Protein AF-A0A517W725-F1 (afdb_monomer_lite)

Sequence (132 aa):
MVFLDILKNNAGVFLVPFVNKPQGASVARGKLQRFSEESFLSTGGTAVVKIVNDFYTLPWEDTEPSELYNEMTSQARNAFLKKSLKLVVVGRKGTGQIQLATEANDRSEPLSLDEPDLIASEILKWFDFKFR

pLDDT: mean 77.07, std 12.92, range [41.47, 95.56]

Foldseek 3Di:
DFKWKWKDAPQAIKIWGWDQDPVGDIATFDEIDGDHLVRCLVCVLVVVLVCQQPPPPDDPVGTDGHPVVVPDDPVRVVVRVVRIDIWIWDDDHPPQWIDTDDPDDDDDDTDGSVCSNVVSVVVVVVVVVVPD

Secondary structure (DSSP, 8-state):
-EEEEEEEETTEEEEEEEEE-TTS-EEEBS--EEE-HHHIIIIIHHHHHHHHHHTTSS-GGG--B-HHHHHS-HHHHHHHHHHSEEEEEEEETTTTEEEEE-TT----PPEETT-HHHHHHHHHHHHHHHH-

Radius of gyration: 14.26 Å; chains: 1; bounding box: 37×37×35 Å

Organism: NCBI:txid2605989

Structure (mmCIF, N/CA/C/O backbone):
data_AF-A0A517W725-F1
#
_entry.id   AF-A0A517W725-F1
#
loop_
_atom_site.group_PDB
_atom_site.id
_atom_site.type_symbol
_atom_site.label_atom_id
_atom_site.label_alt_id
_atom_site.label_comp_id
_atom_site.label_asym_id
_atom_site.label_entity_id
_atom_site.label_seq_id
_atom_site.pdbx_PDB_ins_code
_atom_site.Cartn_x
_atom_site.Cartn_y
_atom_site.Cartn_z
_atom_site.occupancy
_atom_site.B_iso_or_equiv
_atom_site.auth_seq_id
_atom_site.auth_comp_id
_atom_site.auth_asym_id
_atom_site.auth_atom_id
_atom_site.pdbx_PDB_model_num
ATOM 1 N N . MET A 1 1 ? 11.612 -6.396 -9.838 1.00 61.69 1 MET A N 1
ATOM 2 C CA . MET A 1 1 ? 11.000 -6.631 -8.517 1.00 61.69 1 MET A CA 1
ATOM 3 C C . MET A 1 1 ? 10.505 -5.282 -8.041 1.00 61.69 1 MET A C 1
ATOM 5 O O . MET A 1 1 ? 11.265 -4.326 -8.124 1.00 61.69 1 MET A O 1
ATOM 9 N N . VAL A 1 2 ? 9.231 -5.188 -7.697 1.00 66.69 2 VAL A N 1
ATOM 10 C CA . VAL A 1 2 ? 8.550 -3.943 -7.325 1.00 66.69 2 VAL A CA 1
ATOM 11 C C . VAL A 1 2 ? 8.452 -3.867 -5.814 1.00 66.69 2 VAL A C 1
ATOM 13 O O . VAL A 1 2 ? 8.149 -4.894 -5.234 1.00 66.69 2 VAL A O 1
ATOM 16 N N . PHE A 1 3 ? 8.680 -2.708 -5.194 1.00 73.69 3 PHE A N 1
ATOM 17 C CA . PHE A 1 3 ? 8.541 -2.535 -3.746 1.00 73.69 3 PHE A CA 1
ATOM 18 C C . PHE A 1 3 ? 7.517 -1.439 -3.441 1.00 73.69 3 PHE A C 1
ATOM 20 O O . PHE A 1 3 ? 7.674 -0.285 -3.843 1.00 73.69 3 PHE A O 1
ATOM 27 N N . LEU A 1 4 ? 6.464 -1.809 -2.720 1.00 83.94 4 LEU A N 1
ATOM 28 C CA . LEU A 1 4 ? 5.472 -0.887 -2.181 1.00 83.94 4 LEU A CA 1
ATOM 29 C C . LEU A 1 4 ? 5.449 -1.054 -0.667 1.00 83.94 4 LEU A C 1
ATOM 31 O O . LEU A 1 4 ? 5.101 -2.125 -0.174 1.00 83.94 4 LEU A O 1
ATOM 35 N N . ASP A 1 5 ? 5.801 -0.002 0.066 1.00 85.94 5 ASP A N 1
ATOM 36 C CA . ASP A 1 5 ? 5.596 -0.005 1.506 1.00 85.94 5 ASP A CA 1
ATOM 37 C C . ASP A 1 5 ? 4.138 0.339 1.784 1.00 85.94 5 ASP A C 1
ATOM 39 O O . ASP A 1 5 ? 3.597 1.343 1.310 1.00 85.94 5 ASP A O 1
ATOM 43 N N . ILE A 1 6 ? 3.517 -0.487 2.607 1.00 89.00 6 ILE A N 1
ATOM 44 C CA . ILE A 1 6 ? 2.208 -0.238 3.177 1.00 89.00 6 ILE A CA 1
ATOM 45 C C . ILE A 1 6 ? 2.426 0.007 4.659 1.00 89.00 6 ILE A C 1
ATOM 47 O O . ILE A 1 6 ? 2.999 -0.828 5.359 1.00 89.00 6 ILE A O 1
ATOM 51 N N . LEU A 1 7 ? 2.006 1.178 5.127 1.00 88.75 7 LEU A N 1
ATOM 52 C CA . LEU A 1 7 ? 2.135 1.584 6.519 1.00 88.75 7 LEU A CA 1
ATOM 53 C C . LEU A 1 7 ? 0.753 1.640 7.165 1.00 88.75 7 LEU A C 1
ATOM 55 O O . LEU A 1 7 ? -0.180 2.162 6.561 1.00 88.75 7 LEU A O 1
ATOM 59 N N . LYS A 1 8 ? 0.610 1.156 8.400 1.00 89.38 8 LYS A N 1
ATOM 60 C CA . LYS A 1 8 ? -0.637 1.281 9.171 1.00 89.38 8 LYS A CA 1
ATOM 61 C C . LYS A 1 8 ? -0.379 1.870 10.547 1.00 89.38 8 LYS A C 1
ATOM 63 O O . LYS A 1 8 ? 0.549 1.461 11.241 1.00 89.38 8 LYS A O 1
ATOM 68 N N . ASN A 1 9 ? -1.230 2.807 10.950 1.00 88.50 9 ASN A N 1
ATOM 69 C CA . ASN A 1 9 ? -1.339 3.290 12.325 1.00 88.50 9 ASN A CA 1
ATOM 70 C C . ASN A 1 9 ? -2.810 3.613 12.649 1.00 88.50 9 ASN A C 1
ATOM 72 O O . ASN A 1 9 ? -3.696 3.394 11.825 1.00 88.50 9 ASN A O 1
ATOM 76 N N . ASN A 1 10 ? -3.077 4.173 13.831 1.00 85.44 10 ASN A N 1
ATOM 77 C CA . ASN A 1 10 ? -4.441 4.500 14.276 1.00 85.44 10 ASN A CA 1
ATOM 78 C C . ASN A 1 10 ? -5.177 5.514 13.378 1.00 85.44 10 ASN A C 1
ATOM 80 O O . ASN A 1 10 ? -6.387 5.665 13.494 1.00 85.44 10 ASN A O 1
ATOM 84 N N . ALA A 1 11 ? -4.470 6.242 12.510 1.00 84.56 11 ALA A N 1
ATOM 85 C CA . ALA A 1 11 ? -5.060 7.205 11.587 1.00 84.56 11 ALA A CA 1
ATOM 86 C C . ALA A 1 11 ? -5.449 6.588 10.228 1.00 84.56 11 ALA A C 1
ATOM 88 O O . ALA A 1 11 ? -6.108 7.271 9.437 1.00 84.56 11 ALA A O 1
ATOM 89 N N . GLY A 1 12 ? -5.042 5.347 9.939 1.00 91.00 12 GLY A N 1
ATOM 90 C CA . GLY A 1 12 ? -5.409 4.622 8.721 1.00 91.00 12 GLY A CA 1
ATOM 91 C C . GLY A 1 12 ? -4.263 3.835 8.082 1.00 91.00 12 GLY A C 1
ATOM 92 O O . GLY A 1 12 ? -3.229 3.575 8.705 1.00 91.00 12 GLY A O 1
ATOM 93 N N . VAL A 1 13 ? -4.473 3.471 6.815 1.00 92.31 13 VAL A N 1
ATOM 94 C CA . VAL A 1 13 ? -3.521 2.749 5.961 1.00 92.31 13 VAL A CA 1
ATOM 95 C C . VAL A 1 13 ? -2.932 3.707 4.932 1.00 92.31 13 VAL A C 1
ATOM 97 O O . VAL A 1 13 ? -3.642 4.516 4.336 1.00 92.31 13 VAL A O 1
ATOM 100 N N . PHE A 1 14 ? -1.627 3.618 4.718 1.00 90.62 14 PHE A N 1
ATOM 101 C CA . PHE A 1 14 ? -0.869 4.493 3.841 1.00 90.62 14 PHE A CA 1
ATOM 102 C C . PHE A 1 14 ? -0.129 3.653 2.806 1.00 90.62 14 PHE A C 1
ATOM 104 O O . PHE A 1 14 ? 0.613 2.742 3.166 1.00 90.62 14 PHE A O 1
ATOM 111 N N . LEU A 1 15 ? -0.309 3.981 1.530 1.00 89.69 15 LEU A N 1
ATOM 112 C CA . LEU A 1 15 ? 0.444 3.389 0.428 1.00 89.69 15 LEU A CA 1
ATOM 113 C C . LEU A 1 15 ? 1.585 4.322 0.042 1.00 89.69 15 LEU A C 1
ATOM 115 O O . LEU A 1 15 ? 1.351 5.490 -0.288 1.00 89.69 15 LEU A O 1
ATOM 119 N N . VAL A 1 16 ? 2.811 3.803 0.082 1.00 83.69 16 VAL A N 1
ATOM 120 C CA . VAL A 1 16 ? 4.028 4.565 -0.196 1.00 83.69 16 VAL A CA 1
ATOM 121 C C . VAL A 1 16 ? 4.898 3.798 -1.196 1.00 83.69 16 VAL A C 1
ATOM 123 O O . VAL A 1 16 ? 5.572 2.838 -0.823 1.00 83.69 16 VAL A O 1
ATOM 126 N N . PRO A 1 17 ? 4.898 4.180 -2.481 1.00 79.62 17 PRO A N 1
ATOM 127 C CA . PRO A 1 17 ? 5.764 3.546 -3.474 1.00 79.62 17 PRO A CA 1
ATOM 128 C C . PRO A 1 17 ? 7.240 3.854 -3.174 1.00 79.62 17 PRO A C 1
ATOM 130 O O . PRO A 1 17 ? 7.562 5.003 -2.882 1.00 79.62 17 PRO A O 1
ATOM 133 N N . PHE A 1 18 ? 8.154 2.880 -3.274 1.00 73.31 18 PHE A N 1
ATOM 134 C CA . PHE A 1 18 ? 9.588 3.087 -3.002 1.00 73.31 18 PHE A CA 1
ATOM 135 C C . PHE A 1 18 ? 10.487 2.498 -4.084 1.00 73.31 18 PHE A C 1
ATOM 137 O O . PHE A 1 18 ? 10.356 1.331 -4.440 1.00 73.31 18 PHE A O 1
ATOM 144 N N . VAL A 1 19 ? 11.470 3.270 -4.563 1.00 67.12 19 VAL A N 1
ATOM 145 C CA . VAL A 1 19 ? 12.543 2.748 -5.437 1.00 67.12 19 VAL A CA 1
ATOM 146 C C . VAL A 1 19 ? 13.828 2.599 -4.650 1.00 67.12 19 VAL A C 1
ATOM 148 O O . VAL A 1 19 ? 14.230 3.519 -3.935 1.00 67.12 19 VAL A O 1
ATOM 151 N N . ASN A 1 20 ? 14.510 1.473 -4.846 1.00 62.94 20 ASN A N 1
ATOM 152 C CA . ASN A 1 20 ? 15.879 1.296 -4.383 1.00 62.94 20 ASN A CA 1
ATOM 153 C C . ASN A 1 20 ? 16.830 2.081 -5.289 1.00 62.94 20 ASN A C 1
ATOM 155 O O . ASN A 1 20 ? 16.848 1.890 -6.505 1.00 62.94 20 ASN A O 1
ATOM 159 N N . LYS A 1 21 ? 17.640 2.958 -4.696 1.00 63.12 21 LYS A N 1
ATOM 160 C CA . LYS A 1 21 ? 18.757 3.604 -5.384 1.00 63.12 21 LYS A CA 1
ATOM 161 C C . LYS A 1 21 ? 19.851 2.578 -5.694 1.00 63.12 21 LYS A C 1
ATOM 163 O O . LYS A 1 21 ? 20.039 1.646 -4.911 1.00 63.12 21 LYS A O 1
ATOM 168 N N . PRO A 1 22 ? 20.674 2.821 -6.732 1.00 56.47 22 PRO A N 1
ATOM 169 C CA . PRO A 1 22 ? 21.885 2.037 -6.990 1.00 56.47 22 PRO A CA 1
ATOM 170 C C . PRO A 1 22 ? 22.831 1.944 -5.781 1.00 56.47 22 PRO A C 1
ATOM 172 O O . PRO A 1 22 ? 23.543 0.962 -5.625 1.00 56.47 22 PRO A O 1
ATOM 175 N N . GLN A 1 23 ? 22.814 2.950 -4.899 1.00 63.12 23 GLN A N 1
ATOM 176 C CA . GLN A 1 23 ? 23.627 3.011 -3.676 1.00 63.12 23 GLN A CA 1
ATOM 177 C C . GLN A 1 23 ? 22.964 2.332 -2.457 1.00 63.12 23 GLN A C 1
ATOM 179 O O . GLN A 1 23 ? 23.410 2.529 -1.332 1.00 63.12 23 GLN A O 1
ATOM 184 N N . GLY A 1 24 ? 21.866 1.592 -2.648 1.00 56.53 24 GLY A N 1
ATOM 185 C CA . GLY A 1 24 ? 21.183 0.834 -1.590 1.00 56.53 24 GLY A CA 1
ATOM 186 C C . GLY A 1 24 ? 20.161 1.610 -0.747 1.00 56.53 24 GLY A C 1
ATOM 187 O O . GLY A 1 24 ? 19.493 1.011 0.087 1.00 56.53 24 GLY A O 1
ATOM 188 N N . ALA A 1 25 ? 19.985 2.917 -0.954 1.00 60.94 25 ALA A N 1
ATOM 189 C CA . ALA A 1 25 ? 18.989 3.713 -0.228 1.00 60.94 25 ALA A CA 1
ATOM 190 C C . ALA A 1 25 ? 17.610 3.694 -0.920 1.00 60.94 25 ALA A C 1
ATOM 192 O O . ALA A 1 25 ? 17.525 3.981 -2.111 1.00 60.94 25 ALA A O 1
ATOM 193 N N . SER A 1 26 ? 16.517 3.430 -0.199 1.00 64.88 26 SER A N 1
ATOM 194 C CA . SER A 1 26 ? 15.154 3.500 -0.759 1.00 64.88 26 SER A CA 1
ATOM 195 C C . SER A 1 26 ? 14.591 4.926 -0.691 1.00 64.88 26 SER A C 1
ATOM 197 O O . SER A 1 26 ? 14.742 5.613 0.320 1.00 64.88 26 SER A O 1
ATOM 199 N N . VAL A 1 27 ? 13.923 5.389 -1.752 1.00 67.25 27 VAL A N 1
ATOM 200 C CA . VAL A 1 27 ? 13.265 6.710 -1.798 1.00 67.25 27 VAL A CA 1
ATOM 201 C C . VAL A 1 27 ? 11.784 6.563 -2.112 1.00 67.25 27 VAL A C 1
ATOM 203 O O . VAL A 1 27 ? 11.431 5.916 -3.097 1.00 67.25 27 VAL A O 1
ATOM 206 N N . ALA A 1 28 ? 10.940 7.192 -1.286 1.00 71.19 28 ALA A N 1
ATOM 207 C CA . ALA A 1 28 ? 9.500 7.266 -1.504 1.00 71.19 28 ALA A CA 1
ATOM 208 C C . ALA A 1 28 ? 9.215 8.060 -2.787 1.00 71.19 28 ALA A C 1
ATOM 210 O O . ALA A 1 28 ? 9.633 9.214 -2.903 1.00 71.19 28 ALA A O 1
ATOM 211 N N . ARG A 1 29 ? 8.506 7.461 -3.743 1.00 71.19 29 ARG A N 1
ATOM 212 C CA . ARG A 1 29 ? 8.091 8.078 -5.009 1.00 71.19 29 ARG A CA 1
ATOM 213 C C . ARG A 1 29 ? 6.581 8.137 -5.112 1.00 71.19 29 ARG A C 1
ATOM 215 O O . ARG A 1 29 ? 5.898 7.247 -4.627 1.00 71.19 29 ARG A O 1
ATOM 222 N N . GLY A 1 30 ? 6.076 9.137 -5.824 1.00 67.44 30 GLY A N 1
ATOM 223 C CA . GLY A 1 30 ? 4.646 9.271 -6.082 1.00 67.44 30 GLY A CA 1
ATOM 224 C C . GLY A 1 30 ? 3.855 9.763 -4.871 1.00 67.44 30 GLY A C 1
ATOM 225 O O . GLY A 1 30 ? 4.376 9.951 -3.769 1.00 67.44 30 GLY A O 1
ATOM 226 N N . LYS A 1 31 ? 2.565 10.019 -5.083 1.00 71.56 31 LYS A N 1
ATOM 227 C CA . LYS A 1 31 ? 1.701 10.580 -4.046 1.00 71.56 31 LYS A CA 1
ATOM 228 C C . LYS A 1 31 ? 1.429 9.537 -2.966 1.00 71.56 31 LYS A C 1
ATOM 230 O O . LYS A 1 31 ? 0.941 8.450 -3.272 1.00 71.56 31 LYS A O 1
ATOM 235 N N . LEU A 1 32 ? 1.717 9.881 -1.710 1.00 78.06 32 LEU A N 1
ATOM 236 C CA . LEU A 1 32 ? 1.276 9.078 -0.578 1.00 78.06 32 LEU A CA 1
ATOM 237 C C . LEU A 1 32 ? -0.251 9.088 -0.556 1.00 78.06 32 LEU A C 1
ATOM 239 O O . LEU A 1 32 ? -0.880 10.147 -0.526 1.00 78.06 32 LEU A O 1
ATOM 243 N N . GLN A 1 33 ? -0.837 7.898 -0.586 1.00 86.31 33 GLN A N 1
ATOM 244 C CA . GLN A 1 33 ? -2.282 7.730 -0.531 1.00 86.31 33 GLN A CA 1
ATOM 245 C C . GLN A 1 33 ? -2.658 7.240 0.859 1.00 86.31 33 GLN A C 1
ATOM 247 O O . GLN A 1 33 ? -2.103 6.252 1.337 1.00 86.31 33 GLN A O 1
ATOM 252 N N . ARG A 1 34 ? -3.579 7.951 1.510 1.00 90.31 34 ARG A N 1
ATOM 253 C CA . ARG A 1 34 ? -4.124 7.588 2.817 1.00 90.31 34 ARG A CA 1
ATOM 254 C C . ARG A 1 34 ? -5.543 7.070 2.638 1.00 90.31 34 ARG A C 1
ATOM 256 O O . ARG A 1 34 ? -6.357 7.728 1.999 1.00 90.31 34 ARG A O 1
ATOM 263 N N . PHE A 1 35 ? -5.834 5.960 3.295 1.00 93.25 35 PHE A N 1
ATOM 264 C CA . PHE A 1 35 ? -7.145 5.334 3.337 1.00 93.25 35 PHE A CA 1
ATOM 265 C C . PHE A 1 35 ? -7.586 5.165 4.794 1.00 93.25 35 PHE A C 1
ATOM 267 O O . PHE A 1 35 ? -6.770 4.856 5.669 1.00 93.25 35 PHE A O 1
ATOM 274 N N . SER A 1 36 ? -8.881 5.344 5.065 1.00 94.38 36 SER A N 1
ATOM 275 C CA . SER A 1 36 ? -9.497 4.682 6.222 1.00 94.38 36 SER A CA 1
ATOM 276 C C . SER A 1 36 ? -9.486 3.167 5.992 1.00 94.38 36 SER A C 1
ATOM 278 O O . SER A 1 36 ? -9.321 2.723 4.859 1.00 94.38 36 SER A O 1
ATOM 280 N N . GLU A 1 37 ? -9.673 2.355 7.032 1.00 92.69 37 GLU A N 1
ATOM 281 C CA . GLU A 1 37 ? -9.715 0.893 6.857 1.00 92.69 37 GLU A CA 1
ATOM 282 C C . GLU A 1 37 ? -10.851 0.455 5.920 1.00 92.69 37 GLU A C 1
ATOM 284 O O . GLU A 1 37 ? -10.629 -0.335 5.007 1.00 92.69 37 GLU A O 1
ATOM 289 N N . GLU A 1 38 ? -12.038 1.046 6.069 1.00 94.38 38 GLU A N 1
ATOM 290 C CA . GLU A 1 38 ? -13.197 0.790 5.203 1.00 94.38 38 GLU A CA 1
ATOM 291 C C . GLU A 1 38 ? -12.934 1.186 3.738 1.00 94.38 38 GLU A C 1
ATOM 293 O O . GLU A 1 38 ? -13.231 0.439 2.802 1.00 94.38 38 GLU A O 1
ATOM 298 N N . SER A 1 39 ? -12.310 2.348 3.518 1.00 95.56 39 SER A N 1
ATOM 299 C CA . SER A 1 39 ? -11.926 2.787 2.172 1.00 95.56 39 SER A CA 1
ATOM 300 C C . SER A 1 39 ? -10.813 1.913 1.584 1.00 95.56 39 SER A C 1
ATOM 302 O O . SER A 1 39 ? -10.787 1.658 0.378 1.00 95.56 39 SER A O 1
ATOM 304 N N . PHE A 1 40 ? -9.906 1.415 2.425 1.00 95.44 40 PHE A N 1
ATOM 305 C CA . PHE A 1 40 ? -8.839 0.523 1.997 1.00 95.44 40 PHE A CA 1
ATOM 306 C C . PHE A 1 40 ? -9.383 -0.839 1.553 1.00 95.44 40 PHE A C 1
ATOM 308 O O . PHE A 1 40 ? -8.967 -1.332 0.509 1.00 95.44 40 PHE A O 1
ATOM 315 N N . LEU A 1 41 ? -10.350 -1.404 2.283 1.00 93.44 41 LEU A N 1
ATOM 316 C CA . LEU A 1 41 ? -11.030 -2.647 1.899 1.00 93.44 41 LEU A CA 1
ATOM 317 C C . LEU A 1 41 ? -11.724 -2.540 0.539 1.00 93.44 41 LEU A C 1
ATOM 319 O O . LEU A 1 41 ? -11.678 -3.482 -0.238 1.00 93.44 41 LEU A O 1
ATOM 323 N N . SER A 1 42 ? -12.346 -1.395 0.253 1.00 92.81 42 SER A N 1
ATOM 324 C CA . SER A 1 42 ? -13.132 -1.191 -0.971 1.00 92.81 42 SER A CA 1
ATOM 325 C C . SER A 1 42 ? -12.308 -0.779 -2.192 1.00 92.81 42 SER A C 1
ATOM 327 O O . SER A 1 42 ? -12.695 -1.065 -3.320 1.00 92.81 42 SER A O 1
ATOM 329 N N . THR A 1 43 ? -11.201 -0.053 -2.004 1.00 92.88 43 THR A N 1
ATOM 330 C CA . THR A 1 43 ? -10.461 0.565 -3.127 1.00 92.88 43 THR A CA 1
ATOM 331 C C . THR A 1 43 ? -8.942 0.437 -3.035 1.00 92.88 43 THR A C 1
ATOM 333 O O . THR A 1 43 ? -8.240 0.607 -4.035 1.00 92.88 43 THR A O 1
ATOM 336 N N . GLY A 1 44 ? -8.415 0.109 -1.855 1.00 92.19 44 GLY A N 1
ATOM 337 C CA . GLY A 1 44 ? -6.980 0.017 -1.592 1.00 92.19 44 GLY A CA 1
ATOM 338 C C . GLY A 1 44 ? -6.303 -1.102 -2.376 1.00 92.19 44 GLY A C 1
ATOM 339 O O . GLY A 1 44 ? -5.203 -0.904 -2.887 1.00 92.19 44 GLY A O 1
ATOM 340 N N . GLY A 1 45 ? -6.980 -2.238 -2.552 1.00 92.31 45 GLY A N 1
ATOM 341 C CA . GLY A 1 45 ? -6.502 -3.354 -3.370 1.00 92.31 45 GLY A CA 1
ATOM 342 C C . GLY A 1 45 ? -6.216 -2.951 -4.814 1.00 92.31 45 GLY A C 1
ATOM 343 O O . GLY A 1 45 ? -5.112 -3.148 -5.320 1.00 92.31 45 GLY A O 1
ATOM 344 N N . THR A 1 46 ? -7.173 -2.277 -5.453 1.00 92.50 46 THR A N 1
ATOM 345 C CA . THR A 1 46 ? -7.025 -1.738 -6.813 1.00 92.50 46 THR A CA 1
ATOM 346 C C . THR A 1 46 ? -5.873 -0.738 -6.902 1.00 92.50 46 THR A C 1
ATOM 348 O O . THR A 1 46 ? -5.112 -0.747 -7.871 1.00 92.50 46 THR A O 1
ATOM 351 N N . ALA A 1 47 ? -5.694 0.104 -5.879 1.00 90.69 47 ALA A N 1
ATOM 352 C CA . ALA A 1 47 ? -4.571 1.036 -5.817 1.00 90.69 47 ALA A CA 1
ATOM 353 C C . ALA A 1 47 ? -3.219 0.311 -5.696 1.00 90.69 47 ALA A C 1
ATOM 355 O O . ALA A 1 47 ? -2.273 0.681 -6.392 1.00 90.69 47 ALA A O 1
ATOM 356 N N . VAL A 1 48 ? -3.130 -0.741 -4.873 1.00 89.62 48 VAL A N 1
ATOM 357 C CA . VAL A 1 48 ? -1.937 -1.596 -4.752 1.00 89.62 48 VAL A CA 1
ATOM 358 C C . VAL A 1 48 ? -1.600 -2.233 -6.097 1.00 89.62 48 VAL A C 1
ATOM 360 O O . VAL A 1 48 ? -0.466 -2.101 -6.552 1.00 89.62 48 VAL A O 1
ATOM 363 N N . VAL A 1 49 ? -2.575 -2.855 -6.764 1.00 87.88 49 VAL A N 1
ATOM 364 C CA . VAL A 1 49 ? -2.395 -3.482 -8.085 1.00 87.88 49 VAL A CA 1
ATOM 365 C C . VAL A 1 49 ? -1.894 -2.468 -9.108 1.00 87.88 49 VAL A C 1
ATOM 367 O O . VAL A 1 49 ? -0.917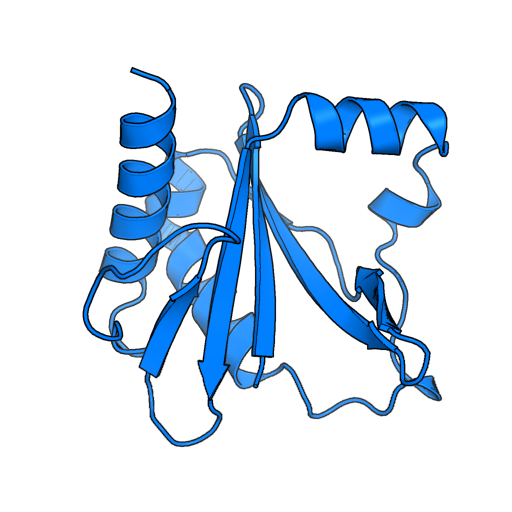 -2.730 -9.809 1.00 87.88 49 VAL A O 1
ATOM 370 N N . LYS A 1 50 ? -2.530 -1.291 -9.171 1.00 86.88 50 LYS A N 1
ATOM 371 C CA . LYS A 1 50 ? -2.132 -0.213 -10.078 1.00 86.88 50 LYS A CA 1
ATOM 372 C C . LYS A 1 50 ? -0.687 0.208 -9.832 1.00 86.88 50 LYS A C 1
ATOM 374 O O . LYS A 1 50 ? 0.114 0.185 -10.759 1.00 86.88 50 LYS A O 1
ATOM 379 N N . ILE A 1 51 ? -0.342 0.533 -8.582 1.00 82.75 51 ILE A N 1
ATOM 380 C CA . ILE A 1 51 ? 1.023 0.929 -8.227 1.00 82.75 51 ILE A CA 1
ATOM 381 C C . ILE A 1 51 ? 1.989 -0.181 -8.618 1.00 82.75 51 ILE A C 1
ATOM 383 O O . ILE A 1 51 ? 2.966 0.105 -9.294 1.00 82.75 51 ILE A O 1
ATOM 387 N N . VAL A 1 52 ? 1.709 -1.437 -8.260 1.00 81.12 52 VAL A N 1
ATOM 388 C CA . VAL A 1 52 ? 2.616 -2.551 -8.543 1.00 81.12 52 VAL A CA 1
ATOM 389 C C . VAL A 1 52 ? 2.842 -2.755 -10.045 1.00 81.12 52 VAL A C 1
ATOM 391 O O . VAL A 1 52 ? 3.975 -2.992 -10.462 1.00 81.12 52 VAL A O 1
ATOM 394 N N . ASN A 1 53 ? 1.794 -2.642 -10.861 1.00 79.50 53 ASN A N 1
ATOM 395 C CA . ASN A 1 53 ? 1.894 -2.774 -12.316 1.00 79.50 53 ASN A CA 1
ATOM 396 C C . ASN A 1 53 ? 2.656 -1.613 -12.968 1.00 79.50 53 ASN A C 1
ATOM 398 O O . ASN A 1 53 ? 3.438 -1.834 -13.899 1.00 79.50 53 ASN A O 1
ATOM 402 N N . ASP A 1 54 ? 2.458 -0.398 -12.460 1.00 75.31 54 ASP A N 1
ATOM 403 C CA . ASP A 1 54 ? 3.069 0.822 -12.988 1.00 75.31 54 ASP A CA 1
ATOM 404 C C . ASP A 1 54 ? 4.532 0.988 -12.524 1.00 75.31 54 ASP A C 1
ATOM 406 O O . ASP A 1 54 ? 5.319 1.718 -13.133 1.00 75.31 54 ASP A O 1
ATOM 410 N N . PHE A 1 55 ? 4.942 0.285 -11.464 1.00 70.06 55 PHE A N 1
ATOM 411 C CA . PHE A 1 55 ? 6.240 0.461 -10.818 1.00 70.06 55 PHE A CA 1
ATOM 412 C C . PHE A 1 55 ? 7.404 -0.178 -11.594 1.00 70.06 55 PHE A C 1
ATOM 414 O O . PHE A 1 55 ? 7.861 -1.264 -11.265 1.00 70.06 55 PHE A O 1
ATOM 421 N N . TYR A 1 56 ? 7.885 0.483 -12.643 1.00 57.88 56 TYR A N 1
ATOM 422 C CA . TYR A 1 56 ? 9.237 0.369 -13.242 1.00 57.88 56 TYR A CA 1
ATOM 423 C C . TYR A 1 56 ? 9.343 1.183 -14.546 1.00 57.88 56 TYR A C 1
ATOM 425 O O . TYR A 1 56 ? 10.358 1.118 -15.234 1.00 57.88 56 TYR A O 1
ATOM 433 N N . THR A 1 57 ? 8.283 1.888 -14.948 1.00 56.22 57 THR A N 1
ATOM 434 C CA . THR A 1 57 ? 8.224 2.612 -16.226 1.00 56.22 57 THR A CA 1
ATOM 435 C C . THR A 1 57 ? 8.931 3.962 -16.197 1.00 56.22 57 THR A C 1
ATOM 437 O O . THR A 1 57 ? 9.166 4.526 -17.260 1.00 56.22 57 THR A O 1
ATOM 440 N N . LEU A 1 58 ? 9.289 4.470 -15.016 1.00 56.19 58 LEU A N 1
ATOM 441 C CA . LEU A 1 58 ? 9.897 5.787 -14.867 1.00 56.19 58 LEU A CA 1
ATOM 442 C C . LEU A 1 58 ? 11.401 5.668 -14.585 1.00 56.19 58 LEU A C 1
ATOM 444 O O . LEU A 1 58 ? 11.784 5.024 -13.600 1.00 56.19 58 LEU A O 1
ATOM 448 N N . PRO A 1 59 ? 12.257 6.297 -15.409 1.00 61.22 59 PRO A N 1
ATOM 449 C CA . PRO A 1 59 ? 13.652 6.535 -15.071 1.00 61.22 59 PRO A CA 1
ATOM 450 C C . PRO A 1 59 ? 13.790 7.191 -13.692 1.00 61.22 59 PRO A C 1
ATOM 452 O O . PRO A 1 59 ? 12.919 7.933 -13.227 1.00 61.22 59 PRO A O 1
ATOM 455 N N . TRP A 1 60 ? 14.912 6.926 -13.018 1.00 60.19 60 TRP A N 1
ATOM 456 C CA . TRP A 1 60 ? 15.221 7.547 -11.725 1.00 60.19 60 TRP A CA 1
ATOM 457 C C . TRP A 1 60 ? 15.195 9.082 -11.806 1.00 60.19 60 TRP A C 1
ATOM 459 O O . TRP A 1 60 ? 14.774 9.748 -10.864 1.00 60.19 60 TRP A O 1
ATOM 469 N N . GLU A 1 61 ? 15.628 9.644 -12.928 1.00 62.16 61 GLU A N 1
ATOM 470 C CA . GLU A 1 61 ? 15.660 11.089 -13.164 1.00 62.16 61 GLU A CA 1
ATOM 471 C C . GLU A 1 61 ? 14.253 11.709 -13.248 1.00 62.16 61 GLU A C 1
ATOM 473 O O . GLU A 1 61 ? 14.076 12.849 -12.833 1.00 62.16 61 GLU A O 1
ATOM 478 N N . ASP A 1 62 ? 13.252 10.930 -13.671 1.00 56.44 62 ASP A N 1
ATOM 479 C CA . ASP A 1 62 ? 11.889 11.399 -13.978 1.00 56.44 62 ASP A CA 1
ATOM 480 C C . ASP A 1 62 ? 10.872 11.114 -12.878 1.00 56.44 62 ASP A C 1
ATOM 482 O O . ASP A 1 62 ? 9.673 11.354 -13.020 1.00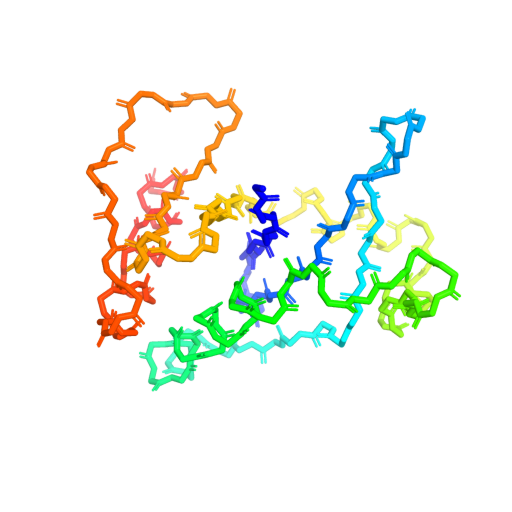 56.44 62 ASP A O 1
ATOM 486 N N . THR A 1 63 ? 11.314 10.529 -11.774 1.00 56.06 63 THR A N 1
ATOM 487 C CA . THR A 1 63 ? 10.410 10.303 -10.658 1.00 56.06 63 THR A CA 1
ATOM 488 C C . THR A 1 63 ? 10.428 11.532 -9.738 1.00 56.06 63 THR A C 1
ATOM 490 O O . THR A 1 63 ? 11.464 12.177 -9.560 1.00 56.06 63 THR A O 1
ATOM 493 N N . GLU A 1 64 ? 9.308 11.837 -9.081 1.00 61.06 64 GLU A N 1
ATOM 494 C CA . GLU A 1 64 ? 9.214 12.887 -8.055 1.00 61.06 64 GLU A CA 1
ATOM 495 C C . GLU A 1 64 ? 9.088 12.253 -6.656 1.00 61.06 64 GLU A C 1
ATOM 497 O O . GLU A 1 64 ? 8.384 11.242 -6.498 1.00 61.06 64 GLU A O 1
ATOM 502 N N . PRO A 1 65 ? 9.810 12.747 -5.630 1.00 62.81 65 PRO A N 1
ATOM 503 C CA . PRO A 1 65 ? 9.619 12.278 -4.263 1.00 62.81 65 PRO A CA 1
ATOM 504 C C . PRO A 1 65 ? 8.227 12.664 -3.752 1.00 62.81 65 PRO A C 1
ATOM 506 O O . PRO A 1 65 ? 7.706 13.714 -4.115 1.00 62.81 65 PRO A O 1
ATOM 509 N N . SER A 1 66 ? 7.634 11.838 -2.891 1.00 69.00 66 SER A N 1
ATOM 510 C CA . SER A 1 66 ? 6.286 12.099 -2.370 1.00 69.00 66 SER A CA 1
ATOM 511 C C . SER A 1 66 ? 6.181 13.466 -1.680 1.00 69.00 66 SER A C 1
ATOM 513 O O . SER A 1 66 ? 6.921 13.720 -0.728 1.00 69.00 66 SER A O 1
ATOM 515 N N . GLU A 1 67 ? 5.234 14.310 -2.110 1.00 63.78 67 GLU A N 1
ATOM 516 C CA . GLU A 1 67 ? 4.988 15.656 -1.555 1.00 63.78 67 GLU A CA 1
ATOM 517 C C . GLU A 1 67 ? 4.876 15.628 -0.024 1.00 63.78 67 GLU A C 1
ATOM 519 O O . GLU A 1 67 ? 5.567 16.371 0.665 1.00 63.78 67 GLU A O 1
ATOM 524 N N . LEU A 1 68 ? 4.133 14.665 0.532 1.00 65.44 68 LEU A N 1
ATOM 525 C CA . LEU A 1 68 ? 3.969 14.530 1.982 1.00 65.44 68 LEU A CA 1
ATOM 526 C C . LEU A 1 68 ? 5.295 14.232 2.708 1.00 65.44 68 LEU A C 1
ATOM 528 O O . LEU A 1 68 ? 5.549 14.750 3.793 1.00 65.44 68 LEU A O 1
ATOM 532 N N . TYR A 1 69 ? 6.160 13.396 2.126 1.00 71.06 69 TYR A N 1
ATOM 533 C CA . TYR A 1 69 ? 7.470 13.093 2.715 1.00 71.06 69 TYR A CA 1
ATOM 534 C C . TYR A 1 69 ? 8.439 14.274 2.625 1.00 71.06 69 TYR A C 1
ATOM 536 O O . TYR A 1 69 ? 9.375 14.330 3.427 1.00 71.06 69 TYR A O 1
ATOM 544 N N . ASN A 1 70 ? 8.234 15.170 1.657 1.00 67.00 70 ASN A N 1
ATOM 545 C CA . ASN A 1 70 ? 9.016 16.391 1.482 1.00 67.00 70 ASN A CA 1
ATOM 546 C C . ASN A 1 70 ? 8.540 17.507 2.422 1.00 67.00 70 ASN A C 1
ATOM 548 O O . ASN A 1 70 ? 9.365 18.258 2.932 1.00 67.00 70 ASN A O 1
ATOM 552 N N . GLU A 1 71 ? 7.234 17.587 2.682 1.00 72.94 71 GLU A N 1
ATOM 553 C CA . GLU A 1 71 ? 6.638 18.546 3.619 1.00 72.94 71 GLU A CA 1
ATOM 554 C C . GLU A 1 71 ? 6.873 18.158 5.088 1.00 72.94 71 GLU A C 1
ATOM 556 O O . GLU A 1 71 ? 6.953 19.019 5.967 1.00 72.94 71 GLU A O 1
ATOM 561 N N . MET A 1 72 ? 7.020 16.862 5.385 1.00 79.81 72 MET A N 1
ATOM 562 C CA . MET A 1 72 ? 7.359 16.402 6.729 1.00 79.81 72 MET A CA 1
ATOM 563 C C . MET A 1 72 ? 8.805 16.738 7.097 1.00 79.81 72 MET A C 1
ATOM 565 O O . MET A 1 72 ? 9.761 16.334 6.431 1.00 79.81 72 MET A O 1
ATOM 569 N N . THR A 1 73 ? 8.987 17.354 8.268 1.00 84.25 73 THR A N 1
ATOM 570 C CA . THR A 1 73 ? 10.317 17.445 8.880 1.00 84.25 73 THR A CA 1
ATOM 571 C C . THR A 1 73 ? 10.886 16.043 9.112 1.00 84.25 73 THR A C 1
ATOM 573 O O . THR A 1 73 ? 10.152 15.083 9.368 1.00 84.25 73 THR A O 1
ATOM 576 N N . SER A 1 74 ? 12.215 15.906 9.092 1.00 78.69 74 SER A N 1
ATOM 577 C CA . SER A 1 74 ? 12.871 14.620 9.369 1.00 78.69 74 SER A CA 1
ATOM 578 C C . SER A 1 74 ? 12.432 14.005 10.702 1.00 78.69 74 SER A C 1
ATOM 580 O O . SER A 1 74 ? 12.265 12.790 10.788 1.00 78.69 74 SER A O 1
ATOM 582 N N . GLN A 1 75 ? 12.173 14.829 11.722 1.00 84.81 75 GLN A N 1
ATOM 583 C CA . GLN A 1 75 ? 11.660 14.366 13.010 1.00 84.81 75 GLN A CA 1
ATOM 584 C C . GLN A 1 75 ? 10.227 13.821 12.904 1.00 84.81 75 GLN A C 1
ATOM 586 O O . GLN A 1 75 ? 9.964 12.728 13.406 1.00 84.81 75 GLN A O 1
ATOM 591 N N . ALA A 1 76 ? 9.317 14.540 12.238 1.00 82.38 76 ALA A N 1
ATOM 592 C CA . ALA A 1 76 ? 7.924 14.120 12.069 1.00 82.38 76 ALA A CA 1
ATOM 593 C C . ALA A 1 76 ? 7.816 12.832 11.245 1.00 82.38 76 ALA A C 1
ATOM 595 O O . ALA A 1 76 ? 7.128 11.892 11.640 1.00 82.38 76 ALA A O 1
ATOM 596 N N . ARG A 1 77 ? 8.581 12.750 10.155 1.00 82.31 77 ARG A N 1
ATOM 597 C CA . ARG A 1 77 ? 8.701 11.554 9.319 1.00 82.31 77 ARG A CA 1
ATOM 598 C C . ARG A 1 77 ? 9.211 10.350 10.109 1.00 82.31 77 ARG A C 1
ATOM 600 O O . ARG A 1 77 ? 8.606 9.284 10.056 1.00 82.31 77 ARG A O 1
ATOM 607 N N . ASN A 1 78 ? 10.280 10.514 10.889 1.00 78.12 78 ASN A N 1
ATOM 608 C CA . ASN A 1 78 ? 10.807 9.434 11.725 1.00 78.12 78 ASN A CA 1
ATOM 609 C C . ASN A 1 78 ? 9.807 9.002 12.805 1.00 78.12 78 ASN A C 1
ATOM 611 O O . ASN A 1 78 ? 9.690 7.814 13.091 1.00 78.12 78 ASN A O 1
ATOM 615 N N . ALA A 1 79 ? 9.072 9.943 13.400 1.00 82.44 79 ALA A N 1
ATOM 616 C CA . ALA A 1 79 ? 8.023 9.628 14.363 1.00 82.44 79 ALA A CA 1
ATOM 617 C C . ALA A 1 79 ? 6.857 8.865 13.714 1.00 82.44 79 ALA A C 1
ATOM 619 O O . ALA A 1 79 ? 6.361 7.908 14.304 1.00 82.44 79 ALA A O 1
ATOM 620 N N . PHE A 1 80 ? 6.449 9.251 12.503 1.00 83.31 80 PHE A N 1
ATOM 621 C CA . PHE A 1 80 ? 5.441 8.541 11.716 1.00 83.31 80 PHE A CA 1
ATOM 622 C C . PHE A 1 80 ? 5.877 7.106 11.405 1.00 83.31 80 PHE A C 1
ATOM 624 O O . PHE A 1 80 ? 5.130 6.175 11.700 1.00 83.31 80 PHE A O 1
ATOM 631 N N . LEU A 1 81 ? 7.099 6.919 10.896 1.00 80.25 81 LEU A N 1
ATOM 632 C CA . LEU A 1 81 ? 7.648 5.595 10.590 1.00 80.25 81 LEU A CA 1
ATOM 633 C C . LEU A 1 81 ? 7.748 4.715 11.843 1.00 80.25 81 LEU A C 1
ATOM 635 O O . LEU A 1 81 ? 7.353 3.559 11.800 1.00 80.25 81 LEU A O 1
ATOM 639 N N . LYS A 1 82 ? 8.199 5.262 12.980 1.00 81.12 82 LYS A N 1
ATOM 640 C CA . LYS A 1 82 ? 8.292 4.516 14.250 1.00 81.12 82 LYS A CA 1
ATOM 641 C C . LYS A 1 82 ? 6.938 4.086 14.812 1.00 81.12 82 LYS A C 1
ATOM 643 O O . LYS A 1 82 ? 6.862 3.071 15.492 1.00 81.12 82 LYS A O 1
ATOM 648 N N . LYS A 1 83 ? 5.894 4.888 14.598 1.00 83.19 83 LYS A N 1
ATOM 649 C CA . LYS A 1 83 ? 4.536 4.611 15.094 1.00 83.19 83 LYS A CA 1
ATOM 650 C C . LYS A 1 83 ? 3.715 3.745 14.143 1.00 83.19 83 LYS A C 1
ATOM 652 O O . LYS A 1 83 ? 2.601 3.373 14.501 1.00 83.19 83 LYS A O 1
ATOM 657 N N . SER A 1 84 ? 4.220 3.484 12.940 1.00 83.44 84 SER A N 1
ATOM 658 C CA . SER A 1 84 ? 3.491 2.742 11.920 1.00 83.44 84 SER A CA 1
ATOM 659 C C . SER A 1 84 ? 4.079 1.349 11.756 1.00 83.44 84 SER A C 1
ATOM 661 O O . SER A 1 84 ? 5.294 1.169 11.741 1.00 83.44 84 SER A O 1
ATOM 663 N N . LEU A 1 85 ? 3.208 0.361 11.593 1.00 84.12 85 LEU A N 1
ATOM 664 C CA . LEU A 1 85 ? 3.611 -0.960 11.133 1.00 84.12 85 LEU A CA 1
ATOM 665 C C . LEU A 1 85 ? 3.902 -0.898 9.642 1.00 84.12 85 LEU A C 1
ATOM 667 O O . LEU A 1 85 ? 3.095 -0.341 8.903 1.00 84.12 85 LEU A O 1
ATOM 671 N N . LYS A 1 86 ? 5.012 -1.495 9.205 1.00 85.00 86 LYS A N 1
ATOM 672 C CA . LYS A 1 86 ? 5.402 -1.568 7.797 1.00 85.00 86 LYS A CA 1
ATOM 673 C C . LYS A 1 86 ? 5.260 -2.986 7.262 1.00 85.00 86 LYS A C 1
ATOM 675 O O . LYS A 1 86 ? 5.816 -3.923 7.830 1.00 85.00 86 LYS A O 1
ATOM 680 N N . LEU A 1 87 ? 4.566 -3.104 6.139 1.00 83.25 87 LEU A N 1
ATOM 681 C CA . LEU A 1 87 ? 4.530 -4.283 5.287 1.00 83.25 87 LEU A CA 1
ATOM 682 C C . LEU A 1 87 ? 5.110 -3.905 3.924 1.00 83.25 87 LEU A C 1
ATOM 684 O O . LEU A 1 87 ? 4.818 -2.825 3.417 1.00 83.25 87 LEU A O 1
ATOM 688 N N . VAL A 1 88 ? 5.922 -4.774 3.330 1.00 80.50 88 VAL A N 1
ATOM 689 C CA . VAL A 1 88 ? 6.462 -4.554 1.986 1.00 80.50 88 VAL A CA 1
ATOM 690 C C . VAL A 1 88 ? 5.718 -5.466 1.024 1.00 80.50 88 VAL A C 1
ATOM 692 O O . VAL A 1 88 ? 5.655 -6.669 1.227 1.00 80.50 88 VAL A O 1
ATOM 695 N N . VAL A 1 89 ? 5.150 -4.926 -0.043 1.00 79.69 89 VAL A N 1
ATOM 696 C CA . VAL A 1 89 ? 4.556 -5.734 -1.111 1.00 79.69 89 VAL A CA 1
ATOM 697 C C . VAL A 1 89 ? 5.538 -5.822 -2.261 1.00 79.69 89 VAL A C 1
ATOM 699 O O . VAL A 1 89 ? 6.030 -4.799 -2.746 1.00 79.69 89 VAL A O 1
ATOM 702 N N . VAL A 1 90 ? 5.813 -7.055 -2.681 1.00 74.19 90 VAL A N 1
ATOM 703 C CA . VAL A 1 90 ? 6.749 -7.372 -3.747 1.00 74.19 90 VAL A CA 1
ATOM 704 C C . VAL A 1 90 ? 6.038 -7.982 -4.942 1.00 74.19 90 VAL A C 1
ATOM 706 O O . VAL A 1 90 ? 5.432 -9.039 -4.839 1.00 74.19 90 VAL A O 1
ATOM 709 N N . GLY A 1 91 ? 6.146 -7.338 -6.103 1.00 72.00 91 GLY A N 1
ATOM 710 C CA . GLY A 1 91 ? 5.591 -7.842 -7.363 1.00 72.00 91 GLY A CA 1
ATOM 711 C C . GLY A 1 91 ? 6.655 -8.113 -8.424 1.00 72.00 91 GLY A C 1
ATOM 712 O O . GLY A 1 91 ? 7.728 -7.489 -8.441 1.00 72.00 91 GLY A O 1
ATOM 713 N N . ARG A 1 92 ? 6.352 -9.013 -9.365 1.00 68.31 92 ARG A N 1
ATOM 714 C CA . ARG A 1 92 ? 7.117 -9.162 -10.611 1.00 68.31 92 ARG A CA 1
ATOM 715 C C . ARG A 1 92 ? 6.210 -8.861 -11.803 1.00 68.31 92 ARG A C 1
ATOM 717 O O . ARG A 1 92 ? 5.189 -9.504 -12.013 1.00 68.31 92 ARG A O 1
ATOM 724 N N . LYS A 1 93 ? 6.606 -7.880 -12.618 1.00 64.44 93 LYS A N 1
ATOM 725 C CA . LYS A 1 93 ? 5.892 -7.546 -13.855 1.00 64.44 93 LYS A CA 1
ATOM 726 C C . LYS A 1 93 ? 5.780 -8.792 -14.742 1.00 64.44 93 LYS A C 1
ATOM 728 O O . LYS A 1 93 ? 6.778 -9.476 -14.962 1.00 64.44 93 LYS A O 1
ATOM 733 N N . GLY A 1 94 ? 4.574 -9.064 -15.236 1.00 62.91 94 GLY A N 1
ATOM 734 C CA . GLY A 1 94 ? 4.285 -10.186 -16.133 1.00 62.91 94 GLY A CA 1
ATOM 735 C C . GLY A 1 94 ? 3.964 -11.519 -15.453 1.00 62.91 94 GLY A C 1
ATOM 736 O O . GLY A 1 94 ? 3.560 -12.436 -16.154 1.00 62.91 94 GLY A O 1
ATOM 737 N N . THR A 1 95 ? 4.091 -11.645 -14.125 1.00 71.06 95 THR A N 1
ATOM 738 C CA . THR A 1 95 ? 3.659 -12.867 -13.413 1.00 71.06 95 THR A CA 1
ATOM 739 C C . THR A 1 95 ? 2.216 -12.800 -12.926 1.00 71.06 95 THR A C 1
ATOM 741 O O . THR A 1 95 ? 1.707 -13.800 -12.439 1.00 71.06 95 THR A O 1
ATOM 744 N N . GLY A 1 96 ? 1.565 -11.633 -13.018 1.00 75.19 96 GLY A N 1
ATOM 745 C CA . GLY A 1 96 ? 0.203 -11.440 -12.513 1.00 75.19 96 GLY A CA 1
ATOM 746 C C . GLY A 1 96 ? 0.089 -11.610 -10.997 1.00 75.19 96 GLY A C 1
ATOM 747 O O . GLY A 1 96 ? -1.006 -11.818 -10.504 1.00 75.19 96 GLY A O 1
ATOM 748 N N . GLN A 1 97 ? 1.204 -11.557 -10.263 1.00 80.31 97 GLN A N 1
ATOM 749 C CA . GLN A 1 97 ? 1.269 -12.005 -8.875 1.00 80.31 97 GLN A CA 1
ATOM 750 C C . GLN A 1 97 ? 2.088 -11.065 -7.988 1.00 80.31 97 GLN A C 1
ATOM 752 O O . GLN A 1 97 ? 3.113 -10.518 -8.419 1.00 80.31 97 GLN A O 1
ATOM 757 N N . ILE A 1 98 ? 1.658 -10.932 -6.732 1.00 82.19 98 ILE A N 1
ATOM 758 C CA . ILE A 1 98 ? 2.369 -10.228 -5.662 1.00 82.19 98 ILE A CA 1
ATOM 759 C C . ILE A 1 98 ? 2.586 -11.120 -4.450 1.00 82.19 98 ILE A C 1
ATOM 761 O O . ILE A 1 98 ? 1.789 -11.996 -4.139 1.00 82.19 98 ILE A O 1
ATOM 765 N N . GLN A 1 99 ? 3.658 -10.845 -3.726 1.00 78.69 99 GLN A N 1
ATOM 766 C CA . GLN A 1 99 ? 3.987 -11.471 -2.463 1.00 78.69 99 GLN A CA 1
ATOM 767 C C . GLN A 1 99 ? 4.072 -10.401 -1.378 1.00 78.69 99 GLN A C 1
ATOM 769 O O . GLN A 1 99 ? 4.682 -9.348 -1.570 1.00 78.69 99 GLN A O 1
ATOM 774 N N . LEU A 1 100 ? 3.471 -10.671 -0.223 1.00 76.19 100 LEU A N 1
ATOM 775 C CA . LEU A 1 100 ? 3.642 -9.842 0.963 1.00 76.19 100 LEU A CA 1
ATOM 776 C C . LEU A 1 100 ? 4.987 -10.216 1.600 1.00 76.19 100 LEU A C 1
ATOM 778 O O . LEU A 1 100 ? 5.134 -11.288 2.179 1.00 76.19 100 LEU A O 1
ATOM 782 N N . ALA A 1 101 ? 5.983 -9.353 1.454 1.00 65.69 101 ALA A N 1
ATOM 783 C CA . ALA A 1 101 ? 7.300 -9.514 2.044 1.00 65.69 101 ALA A CA 1
ATOM 784 C C . ALA 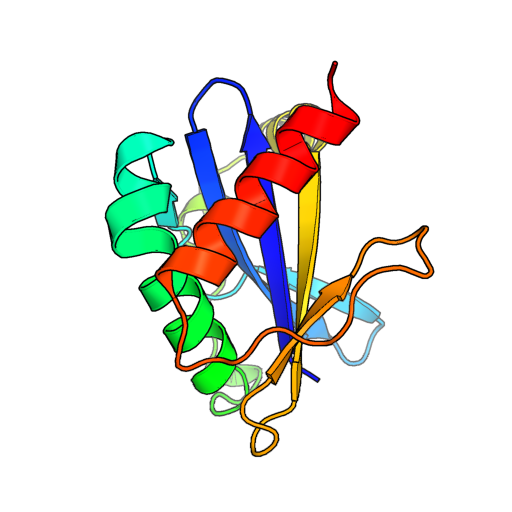A 1 101 ? 7.403 -8.748 3.371 1.00 65.69 101 ALA A C 1
ATOM 786 O O . ALA A 1 101 ? 6.933 -7.620 3.539 1.00 65.69 101 ALA A O 1
ATOM 787 N N . THR A 1 102 ? 8.085 -9.349 4.334 1.00 58.09 102 THR A N 1
ATOM 788 C CA . THR A 1 102 ? 8.558 -8.656 5.533 1.00 58.09 102 THR A CA 1
ATOM 789 C C . THR A 1 102 ? 10.042 -8.957 5.681 1.00 58.09 102 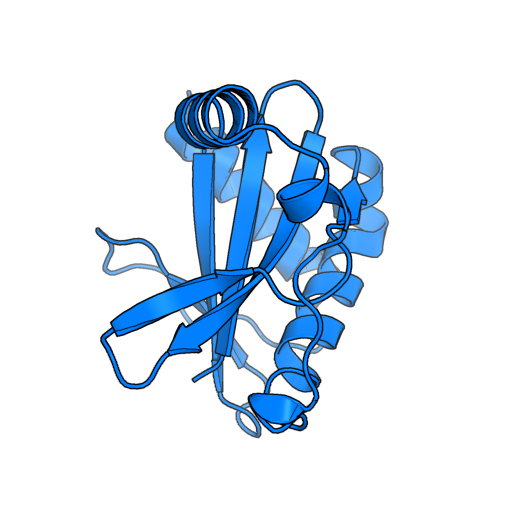THR A C 1
ATOM 791 O O . THR A 1 102 ? 10.522 -9.952 5.141 1.00 58.09 102 THR A O 1
ATOM 794 N N . GLU A 1 103 ? 10.778 -8.147 6.443 1.00 45.06 103 GLU A N 1
ATOM 795 C CA . GLU A 1 103 ? 12.192 -8.425 6.763 1.00 45.06 103 GLU A CA 1
ATOM 796 C C . GLU A 1 103 ? 12.399 -9.764 7.512 1.00 45.06 103 GLU A C 1
ATOM 798 O O . GLU A 1 103 ? 13.534 -10.130 7.797 1.00 45.06 103 GLU A O 1
ATOM 803 N N . ALA A 1 104 ? 11.329 -10.504 7.842 1.00 41.47 104 ALA A N 1
ATOM 804 C CA . ALA A 1 104 ? 11.378 -11.643 8.750 1.00 41.47 104 ALA A CA 1
ATOM 805 C C . ALA A 1 104 ? 10.444 -12.827 8.417 1.00 41.47 104 ALA A C 1
ATOM 807 O O . ALA A 1 104 ? 10.084 -13.522 9.362 1.00 41.47 104 ALA A O 1
ATOM 808 N N . ASN A 1 105 ? 9.984 -13.092 7.181 1.00 49.59 105 ASN A N 1
ATOM 809 C CA . ASN A 1 105 ? 9.094 -14.259 7.000 1.00 49.59 105 ASN A CA 1
ATOM 810 C C . ASN A 1 105 ? 9.177 -15.081 5.708 1.00 49.59 105 ASN A C 1
ATOM 812 O O . ASN A 1 105 ? 9.093 -14.562 4.599 1.00 49.59 105 ASN A O 1
ATOM 816 N N . ASP A 1 106 ? 9.123 -16.393 5.963 1.00 46.59 106 ASP A N 1
ATOM 817 C CA . ASP A 1 106 ? 8.751 -17.534 5.122 1.00 46.59 106 ASP A CA 1
ATOM 818 C C . ASP A 1 106 ? 7.211 -17.763 5.090 1.00 46.59 106 ASP A C 1
ATOM 820 O O . ASP A 1 106 ? 6.730 -18.809 5.533 1.00 46.59 106 ASP A O 1
ATOM 824 N N . ARG A 1 107 ? 6.365 -16.828 4.607 1.00 51.88 107 ARG A N 1
ATOM 825 C CA . ARG A 1 107 ? 4.920 -17.146 4.425 1.00 51.88 107 ARG A CA 1
ATOM 826 C C . ARG A 1 107 ? 4.180 -16.501 3.240 1.00 51.88 107 ARG A C 1
ATOM 828 O O . ARG A 1 107 ? 4.499 -15.405 2.797 1.00 51.88 107 ARG A O 1
ATOM 835 N N . SER A 1 108 ? 3.120 -17.234 2.866 1.00 57.03 108 SER A N 1
ATOM 836 C CA . SER A 1 108 ? 2.055 -17.092 1.852 1.00 57.03 108 SER A CA 1
ATOM 837 C C . SER A 1 108 ? 2.458 -17.191 0.383 1.00 57.03 108 SER A C 1
ATOM 839 O O . SER A 1 108 ? 3.359 -16.506 -0.097 1.00 57.03 108 SER A O 1
ATOM 841 N N . GLU A 1 109 ? 1.736 -18.079 -0.300 1.00 67.62 109 GLU A N 1
ATOM 842 C CA . GLU A 1 109 ? 1.687 -18.191 -1.749 1.00 67.62 109 GLU A CA 1
ATOM 843 C C . GLU A 1 109 ? 1.376 -16.821 -2.371 1.00 67.62 109 GLU A C 1
ATOM 845 O O . GLU A 1 109 ? 0.671 -16.010 -1.761 1.00 67.62 109 GLU A O 1
ATOM 850 N N . PRO A 1 110 ? 1.927 -16.528 -3.555 1.00 78.44 110 PRO A N 1
ATOM 851 C CA . PRO A 1 110 ? 1.665 -15.272 -4.235 1.00 78.44 110 PRO A CA 1
ATOM 852 C C . PRO A 1 110 ? 0.162 -15.060 -4.484 1.00 78.44 110 PRO A C 1
ATOM 854 O O . PRO A 1 110 ? -0.521 -15.952 -4.980 1.00 78.44 110 PRO A O 1
ATOM 857 N N . LEU A 1 111 ? -0.328 -13.855 -4.184 1.00 85.00 111 LEU A N 1
ATOM 858 C CA . LEU A 1 111 ? -1.693 -13.417 -4.483 1.00 85.00 111 LEU A CA 1
ATOM 859 C C . LEU A 1 111 ? -1.776 -12.912 -5.922 1.00 85.00 111 LEU A C 1
ATOM 861 O O . LEU A 1 111 ? -0.843 -12.265 -6.409 1.00 85.00 111 LEU A O 1
ATOM 865 N N . SER A 1 112 ? -2.900 -13.170 -6.584 1.00 85.44 112 SER A N 1
ATOM 866 C CA . SER A 1 112 ? -3.124 -12.719 -7.954 1.00 85.44 112 SER A CA 1
ATOM 867 C C . SER A 1 112 ? -3.496 -11.233 -8.018 1.00 85.44 112 SER A C 1
ATOM 869 O O . SER A 1 112 ? -4.204 -10.709 -7.162 1.00 85.44 112 SER A O 1
ATOM 871 N N . LEU A 1 113 ? -3.008 -10.530 -9.042 1.00 84.50 113 LEU A N 1
ATOM 872 C CA . LEU A 1 113 ? -3.238 -9.097 -9.262 1.00 84.50 113 LEU A CA 1
ATOM 873 C C . LEU A 1 113 ? -4.651 -8.769 -9.778 1.00 84.50 113 LEU A C 1
ATOM 875 O O . LEU A 1 113 ? -5.017 -7.598 -9.810 1.00 84.50 113 LEU A O 1
ATOM 879 N N . ASP A 1 114 ? -5.432 -9.765 -10.193 1.00 85.56 114 ASP A N 1
ATOM 880 C CA . ASP A 1 114 ? -6.842 -9.631 -10.589 1.00 85.56 114 ASP A CA 1
ATOM 881 C C . ASP A 1 114 ? -7.826 -9.793 -9.416 1.00 85.56 114 ASP A C 1
ATOM 883 O O . ASP A 1 114 ? -9.027 -9.607 -9.603 1.00 85.56 114 ASP A O 1
ATOM 887 N N . GLU A 1 115 ? -7.329 -10.039 -8.198 1.00 90.25 115 GLU A N 1
ATOM 888 C CA . GLU A 1 115 ? -8.127 -10.174 -6.972 1.00 90.25 115 GLU A CA 1
ATOM 889 C C . GLU A 1 115 ? -7.854 -9.022 -5.976 1.00 90.25 115 GLU A C 1
ATOM 891 O O . GLU A 1 115 ? -7.341 -9.242 -4.872 1.00 90.25 115 GLU A O 1
ATOM 896 N N . PRO A 1 116 ? -8.177 -7.758 -6.324 1.00 90.50 116 PRO A N 1
ATOM 897 C CA . PRO A 1 116 ? -7.824 -6.593 -5.508 1.00 90.50 116 PRO A CA 1
ATOM 898 C C . PRO A 1 116 ? -8.404 -6.654 -4.086 1.00 90.50 116 PRO A C 1
ATOM 900 O O . PRO A 1 116 ? -7.711 -6.327 -3.120 1.00 90.50 116 PRO A O 1
ATOM 903 N N . ASP A 1 117 ? -9.641 -7.120 -3.931 1.00 91.25 117 ASP A N 1
ATOM 904 C CA . ASP A 1 117 ? -10.319 -7.172 -2.629 1.00 91.25 117 ASP A CA 1
ATOM 905 C C . ASP A 1 117 ? -9.660 -8.180 -1.673 1.00 91.25 117 ASP A C 1
ATOM 907 O O . ASP A 1 117 ? -9.554 -7.939 -0.462 1.00 91.25 117 ASP A O 1
ATOM 911 N N . LEU A 1 118 ? -9.153 -9.293 -2.219 1.00 90.12 118 LEU A N 1
ATOM 912 C CA . LEU A 1 118 ? -8.397 -10.282 -1.456 1.00 90.12 118 LEU A CA 1
ATOM 913 C C . LEU A 1 118 ? -7.075 -9.682 -0.971 1.00 90.12 118 LEU A C 1
ATOM 915 O O . LEU A 1 118 ? -6.743 -9.808 0.207 1.00 90.12 118 LEU A O 1
ATOM 919 N N . ILE A 1 119 ? -6.363 -8.964 -1.846 1.00 90.25 119 ILE A N 1
ATOM 920 C CA . ILE A 1 119 ? -5.109 -8.282 -1.500 1.00 90.25 119 ILE A CA 1
ATOM 921 C C . ILE A 1 119 ? -5.320 -7.327 -0.319 1.00 90.25 119 ILE A C 1
ATOM 923 O O . ILE A 1 119 ? -4.585 -7.398 0.669 1.00 90.25 119 ILE A O 1
ATOM 927 N N . ALA A 1 120 ? -6.332 -6.456 -0.389 1.00 92.06 120 ALA A N 1
ATOM 928 C CA . ALA A 1 120 ? -6.627 -5.506 0.685 1.00 92.06 120 ALA A CA 1
ATOM 929 C C . ALA A 1 120 ? -6.945 -6.220 2.009 1.00 92.06 120 ALA A C 1
ATOM 931 O O . ALA A 1 120 ? -6.440 -5.831 3.067 1.00 92.06 120 ALA A O 1
ATOM 932 N N . SER A 1 121 ? -7.736 -7.294 1.937 1.00 91.81 121 SER A N 1
ATOM 933 C CA . SER A 1 121 ? -8.119 -8.103 3.095 1.00 91.81 121 SER A CA 1
ATOM 934 C C . SER A 1 121 ? -6.916 -8.775 3.759 1.00 91.81 121 SER A C 1
ATOM 936 O O . SER A 1 121 ? -6.769 -8.702 4.978 1.00 91.81 121 SER A O 1
ATOM 938 N N . GLU A 1 122 ? -6.031 -9.401 2.982 1.00 89.25 122 GLU A N 1
ATOM 939 C CA . GLU A 1 122 ? -4.835 -10.077 3.503 1.00 89.25 122 GLU A CA 1
ATOM 940 C C . GLU A 1 122 ? -3.836 -9.093 4.127 1.00 89.25 122 GLU A C 1
ATOM 942 O O . GLU A 1 122 ? -3.262 -9.373 5.181 1.00 89.25 122 GLU A O 1
ATOM 947 N N . ILE A 1 123 ? -3.690 -7.898 3.549 1.00 89.25 123 ILE A N 1
ATOM 948 C CA . ILE A 1 123 ? -2.872 -6.822 4.126 1.00 89.25 123 ILE A CA 1
ATOM 949 C C . ILE A 1 123 ? -3.399 -6.410 5.508 1.00 89.25 123 ILE A C 1
ATOM 951 O O . ILE A 1 123 ? -2.624 -6.312 6.461 1.00 89.25 123 ILE A O 1
ATOM 955 N N . LEU A 1 124 ? -4.708 -6.168 5.642 1.00 90.62 124 LEU A N 1
ATOM 956 C CA . LEU A 1 124 ? -5.293 -5.770 6.926 1.00 90.62 124 LEU A CA 1
ATOM 957 C C . LEU A 1 124 ? -5.195 -6.886 7.969 1.00 90.62 124 LEU A C 1
ATOM 959 O O . LEU A 1 124 ? -4.758 -6.624 9.090 1.00 90.62 124 LEU A O 1
ATOM 963 N N . LYS A 1 125 ? -5.491 -8.136 7.586 1.00 88.75 125 LYS A N 1
ATOM 964 C CA . LYS A 1 125 ? -5.309 -9.310 8.457 1.00 88.75 125 LYS A CA 1
ATOM 965 C C . LYS A 1 125 ? -3.873 -9.429 8.955 1.00 88.75 125 LYS A C 1
ATOM 967 O O . LYS A 1 125 ? -3.660 -9.760 10.121 1.00 88.75 125 LYS A O 1
ATOM 972 N N . TRP A 1 126 ? -2.888 -9.161 8.095 1.00 86.56 126 TRP A N 1
ATOM 973 C CA . TRP A 1 126 ? -1.483 -9.180 8.488 1.00 86.56 126 TRP A CA 1
ATOM 974 C C . TRP A 1 126 ? -1.194 -8.154 9.589 1.00 86.56 126 TRP A C 1
ATOM 976 O O . TRP A 1 126 ? -0.557 -8.495 10.589 1.00 86.56 126 TRP A O 1
ATOM 986 N N . PHE A 1 127 ? -1.684 -6.919 9.440 1.00 86.62 127 PHE A N 1
ATOM 987 C CA . PHE A 1 127 ? -1.488 -5.886 10.458 1.00 86.62 127 PHE A CA 1
ATOM 988 C C . PHE A 1 127 ? -2.188 -6.229 11.774 1.00 86.62 127 PHE A C 1
ATOM 990 O O . PHE A 1 127 ? -1.580 -6.073 12.832 1.00 86.62 127 PHE A O 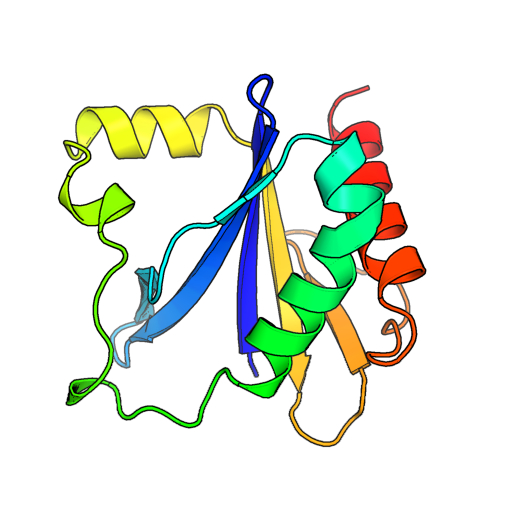1
ATOM 997 N N . ASP A 1 128 ? -3.418 -6.739 11.715 1.00 85.69 128 ASP A N 1
ATOM 998 C CA . ASP A 1 128 ? -4.166 -7.148 12.906 1.00 85.69 128 ASP A CA 1
ATOM 999 C C . ASP A 1 128 ? -3.475 -8.302 13.637 1.00 85.69 128 ASP A C 1
ATOM 1001 O O . ASP A 1 128 ? -3.362 -8.286 14.861 1.00 85.69 128 ASP A O 1
ATOM 1005 N N . PHE A 1 129 ? -2.952 -9.288 12.903 1.00 79.75 129 PHE A N 1
ATOM 1006 C CA . PHE A 1 129 ? -2.210 -10.404 13.490 1.00 79.75 129 PHE A CA 1
ATOM 1007 C C . PHE A 1 129 ? -0.955 -9.941 14.240 1.00 79.75 129 PHE A C 1
ATOM 1009 O O . PHE A 1 129 ? -0.605 -10.512 15.269 1.00 79.75 129 PHE A O 1
ATOM 1016 N N . LYS A 1 130 ? -0.262 -8.914 13.736 1.00 73.81 130 LYS A 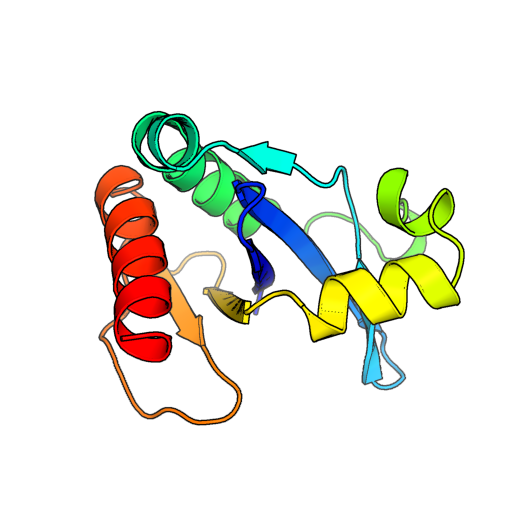N 1
ATOM 1017 C CA . LYS A 1 130 ? 0.989 -8.419 14.329 1.00 73.81 130 LYS A CA 1
ATOM 1018 C C . LYS A 1 130 ? 0.799 -7.550 15.574 1.00 73.81 130 LYS A C 1
ATOM 1020 O O . LYS A 1 130 ? 1.799 -7.261 16.226 1.00 73.81 130 LYS A O 1
ATOM 1025 N N . PHE A 1 131 ? -0.425 -7.131 15.890 1.00 67.62 131 PHE A N 1
ATOM 1026 C CA . PHE A 1 131 ? -0.709 -6.185 16.976 1.00 67.62 131 PHE A CA 1
ATOM 1027 C C . PHE A 1 131 ? -1.832 -6.627 17.930 1.00 67.62 131 PHE A C 1
ATOM 1029 O O . PHE A 1 131 ? -2.280 -5.816 18.742 1.00 67.62 131 PHE A O 1
ATOM 1036 N N . ARG A 1 132 ? -2.277 -7.889 17.845 1.00 54.12 132 ARG A N 1
ATOM 1037 C CA . ARG A 1 132 ? -3.078 -8.526 18.902 1.00 54.12 132 ARG A CA 1
ATOM 1038 C C . ARG A 1 132 ? -2.229 -8.888 20.113 1.00 54.12 132 ARG A C 1
ATOM 1040 O O . ARG A 1 132 ? -1.082 -9.343 19.911 1.00 54.12 132 ARG A O 1
#